Protein AF-A0A4Q3VGT3-F1 (afdb_monomer_lite)

Secondary structure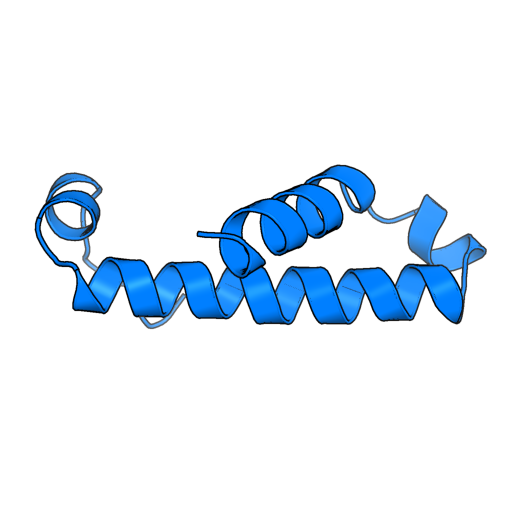 (DSSP, 8-state):
--SSTT--HHHHHH-HHHHHHHHHHHHHHHHHHHHHHHH-HHHHTTSTTHHHHHHHHHHHH--

Foldseek 3Di:
DVLCVVHDVVNCVVDPVSVVVVLVVLLVVLVVLVVCCVPPVPVNVVDPCNVVSVVSNVVSVVD

pLDDT: mean 94.71, std 5.95, range [60.97, 98.12]

Structure (mmCIF, N/CA/C/O backbone):
data_AF-A0A4Q3VGT3-F1
#
_entry.id   AF-A0A4Q3VGT3-F1
#
loop_
_atom_site.group_PDB
_atom_site.id
_atom_site.type_symbol
_atom_site.label_atom_id
_atom_site.label_alt_id
_atom_site.label_comp_id
_atom_site.label_asym_id
_atom_site.label_entity_id
_atom_site.label_seq_id
_atom_site.pdbx_PDB_ins_code
_atom_site.Cartn_x
_atom_site.Cartn_y
_atom_site.Cartn_z
_atom_site.occupancy
_atom_site.B_iso_or_equiv
_atom_site.auth_seq_id
_atom_site.auth_comp_id
_atom_site.auth_asym_id
_atom_site.auth_atom_id
_atom_site.pdbx_PDB_model_num
ATOM 1 N N . MET A 1 1 ? 0.358 -10.403 7.095 1.00 60.97 1 MET A N 1
ATOM 2 C CA . MET A 1 1 ? -0.683 -9.362 7.237 1.00 60.97 1 MET A CA 1
ATOM 3 C C . MET A 1 1 ? -0.897 -9.038 8.716 1.00 60.97 1 MET A C 1
ATOM 5 O O . MET A 1 1 ? -1.796 -9.581 9.335 1.00 60.97 1 MET A O 1
ATOM 9 N N . ARG A 1 2 ? -0.028 -8.220 9.329 1.00 76.88 2 ARG A N 1
ATOM 10 C CA . ARG A 1 2 ? -0.091 -7.963 10.785 1.00 76.88 2 ARG A CA 1
ATOM 11 C C . ARG A 1 2 ? -1.210 -6.986 11.172 1.00 76.88 2 ARG A C 1
ATOM 13 O O . ARG A 1 2 ? -1.783 -7.132 12.239 1.00 76.88 2 ARG A O 1
ATOM 20 N N . PHE A 1 3 ? -1.525 -6.028 10.300 1.00 83.75 3 PHE A N 1
ATOM 21 C CA . PHE A 1 3 ? -2.512 -4.975 10.567 1.00 83.75 3 PHE A CA 1
ATOM 22 C C . PHE A 1 3 ? -3.965 -5.436 10.409 1.00 83.75 3 PHE A C 1
ATOM 24 O O . PHE A 1 3 ? -4.835 -4.955 11.119 1.00 83.75 3 PHE A O 1
ATOM 31 N N . THR A 1 4 ? -4.224 -6.398 9.521 1.00 92.44 4 THR A N 1
ATOM 32 C CA . THR A 1 4 ? -5.577 -6.907 9.240 1.00 92.44 4 THR A CA 1
ATOM 33 C C . THR A 1 4 ? -5.901 -8.204 9.988 1.00 92.44 4 THR A C 1
ATOM 35 O O . THR A 1 4 ? -6.956 -8.796 9.780 1.00 92.44 4 THR A O 1
ATOM 38 N N . ALA A 1 5 ? -5.003 -8.680 10.857 1.00 93.25 5 ALA A N 1
ATOM 39 C CA . ALA A 1 5 ? -5.217 -9.914 11.604 1.00 93.25 5 ALA A CA 1
ATOM 40 C C . ALA A 1 5 ? -6.422 -9.773 12.549 1.00 93.25 5 ALA A C 1
ATOM 42 O O . ALA A 1 5 ? -6.436 -8.901 13.414 1.00 93.25 5 ALA A O 1
ATOM 43 N N . GLY A 1 6 ? -7.428 -10.634 12.370 1.00 94.31 6 GLY A N 1
ATOM 44 C CA . GLY A 1 6 ? -8.666 -10.596 13.156 1.00 94.31 6 GLY A CA 1
ATOM 45 C C . GLY A 1 6 ? -9.565 -9.390 12.866 1.00 94.31 6 GLY A C 1
ATOM 46 O O . GLY A 1 6 ? -10.456 -9.116 13.662 1.00 94.31 6 GLY A O 1
ATOM 47 N N . LYS A 1 7 ? -9.330 -8.664 11.764 1.00 95.81 7 LYS A N 1
ATOM 48 C CA . LYS A 1 7 ? -10.155 -7.532 11.333 1.00 95.81 7 LYS A CA 1
ATOM 49 C C . LYS A 1 7 ? -11.077 -7.946 10.195 1.00 95.81 7 LYS A C 1
ATOM 51 O O . LYS A 1 7 ? -10.654 -8.623 9.259 1.00 95.81 7 LYS A O 1
ATOM 56 N N . SER A 1 8 ? -12.330 -7.532 10.292 1.00 96.25 8 SER A N 1
ATOM 57 C CA . SER A 1 8 ? -13.320 -7.636 9.226 1.00 96.25 8 SER A CA 1
ATOM 58 C C . SER A 1 8 ? -13.176 -6.486 8.224 1.00 96.25 8 SER A C 1
ATOM 60 O O . SER A 1 8 ? -12.419 -5.533 8.431 1.00 96.25 8 SER A O 1
ATOM 62 N N . LEU A 1 9 ? -13.920 -6.568 7.120 1.00 95.50 9 LEU A N 1
ATOM 63 C CA . LEU A 1 9 ? -14.043 -5.446 6.193 1.00 95.50 9 LEU A CA 1
ATOM 64 C C . LEU A 1 9 ? -14.762 -4.258 6.849 1.00 95.50 9 LEU A C 1
ATOM 66 O O . LEU A 1 9 ? -14.354 -3.123 6.631 1.00 95.50 9 LEU A O 1
ATOM 70 N N . ASP A 1 10 ? -15.777 -4.510 7.678 1.00 97.88 10 ASP A N 1
ATOM 71 C CA . ASP A 1 10 ? -16.475 -3.453 8.415 1.00 97.88 10 ASP A CA 1
ATOM 72 C C . ASP A 1 10 ? -15.523 -2.704 9.356 1.00 97.88 10 ASP A C 1
ATOM 74 O O . ASP A 1 10 ? -15.534 -1.475 9.379 1.00 97.88 10 ASP A O 1
ATOM 78 N N . ASP A 1 11 ? -14.622 -3.419 10.044 1.00 96.56 11 ASP A N 1
ATOM 79 C CA . ASP A 1 11 ? -13.568 -2.790 10.854 1.00 96.56 11 ASP A CA 1
ATOM 80 C C . ASP A 1 11 ? -12.672 -1.885 10.000 1.00 96.56 11 ASP A C 1
ATOM 82 O O . ASP A 1 11 ? -12.353 -0.771 10.400 1.00 96.56 11 ASP A O 1
ATOM 86 N N . TYR A 1 12 ? -12.268 -2.347 8.813 1.00 95.69 12 TYR A N 1
ATOM 87 C CA . TYR A 1 12 ? -11.455 -1.555 7.885 1.00 95.69 12 TYR A CA 1
ATOM 88 C C . TYR A 1 12 ? -12.177 -0.292 7.399 1.00 95.69 12 TYR A C 1
ATOM 90 O O . TYR A 1 12 ? -11.555 0.760 7.265 1.00 95.69 12 TYR A O 1
ATOM 98 N N . LEU A 1 13 ? -13.479 -0.384 7.124 1.00 95.81 13 LEU A N 1
ATOM 99 C CA . LEU A 1 13 ? -14.273 0.747 6.645 1.00 95.81 13 LEU A CA 1
ATOM 100 C C . LEU A 1 13 ? -14.555 1.772 7.752 1.00 95.81 13 LEU A C 1
ATOM 102 O O . LEU A 1 13 ? -14.647 2.964 7.458 1.00 95.81 13 LEU A O 1
ATOM 106 N N . ALA A 1 14 ? -14.682 1.316 9.001 1.00 96.88 14 ALA A N 1
ATOM 107 C CA . ALA A 1 14 ? -14.991 2.152 10.157 1.00 96.88 14 ALA A CA 1
ATOM 108 C C . ALA A 1 14 ? -13.753 2.765 10.845 1.00 96.88 14 ALA A C 1
ATOM 110 O O . ALA A 1 14 ? -13.897 3.752 11.567 1.00 96.88 14 ALA A O 1
ATOM 111 N N . ASP A 1 15 ? -12.554 2.209 10.642 1.00 96.88 15 ASP A N 1
ATOM 112 C CA . ASP A 1 15 ? -11.316 2.634 11.309 1.00 96.88 15 ASP A CA 1
ATOM 113 C C . ASP A 1 15 ? -10.324 3.265 10.315 1.00 96.88 15 ASP A C 1
ATOM 115 O O . ASP A 1 15 ? -9.647 2.593 9.531 1.00 96.88 15 ASP A O 1
ATOM 119 N N . GLU A 1 16 ? -10.210 4.594 10.375 1.00 95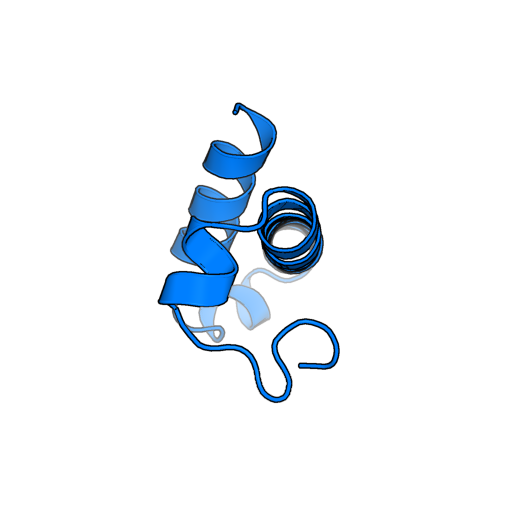.56 16 GLU A N 1
ATOM 120 C CA . GLU A 1 16 ? -9.308 5.372 9.523 1.00 95.56 16 GLU A CA 1
ATOM 121 C C . GLU A 1 16 ? -7.831 5.009 9.733 1.00 95.56 16 GLU A C 1
ATOM 123 O O . GLU A 1 16 ? -7.066 4.965 8.770 1.00 95.56 16 GLU A O 1
ATOM 128 N N . LEU A 1 17 ? -7.420 4.687 10.963 1.00 94.81 17 LEU A N 1
ATOM 129 C CA . LEU A 1 17 ? -6.036 4.317 11.247 1.00 94.81 17 LEU A CA 1
ATOM 130 C C . LEU A 1 17 ? -5.706 2.944 10.652 1.00 94.81 17 LEU A C 1
ATOM 132 O O . LEU A 1 17 ? -4.623 2.755 10.086 1.00 94.81 17 LEU A O 1
ATOM 136 N N . LEU A 1 18 ? -6.642 1.995 10.740 1.00 95.75 18 LEU A N 1
ATOM 137 C CA . LEU A 1 18 ? -6.517 0.694 10.087 1.00 95.75 18 LEU A CA 1
ATOM 138 C C . LEU A 1 18 ? -6.422 0.853 8.565 1.00 95.75 18 LEU A C 1
ATOM 140 O O . LEU A 1 18 ? -5.541 0.249 7.944 1.00 95.75 18 LEU A O 1
ATOM 144 N N . ARG A 1 19 ? -7.268 1.700 7.970 1.00 95.19 19 ARG A N 1
ATOM 145 C CA . ARG A 1 19 ? -7.227 1.998 6.536 1.00 95.19 19 ARG A CA 1
ATOM 146 C C . ARG A 1 19 ? -5.888 2.601 6.111 1.00 95.19 19 ARG A C 1
ATOM 148 O O . ARG A 1 19 ? -5.233 2.038 5.234 1.00 95.19 19 ARG A O 1
ATOM 155 N N . CYS A 1 20 ? -5.410 3.631 6.807 1.00 94.81 20 CYS A N 1
ATOM 156 C CA . CYS A 1 20 ? -4.100 4.241 6.561 1.00 94.81 20 CYS A CA 1
ATOM 157 C C . CYS A 1 20 ? -2.952 3.219 6.646 1.00 94.81 20 CYS A C 1
ATOM 159 O O . CYS A 1 20 ? -2.026 3.230 5.830 1.00 94.81 20 CYS A O 1
ATOM 161 N N . ALA A 1 21 ? -2.999 2.298 7.616 1.00 94.50 21 ALA A N 1
ATOM 162 C CA . ALA A 1 21 ? -1.984 1.255 7.754 1.00 94.50 21 ALA A CA 1
ATOM 163 C C . ALA A 1 21 ? -1.975 0.288 6.557 1.00 94.50 21 ALA A C 1
ATOM 165 O O . ALA A 1 21 ? -0.900 -0.095 6.087 1.00 94.50 21 ALA A O 1
ATOM 166 N N . VAL A 1 22 ? -3.151 -0.092 6.050 1.00 94.56 22 VAL A N 1
ATOM 167 C CA . VAL A 1 22 ? -3.294 -0.952 4.866 1.00 94.56 22 VAL A CA 1
ATOM 168 C C . VAL A 1 22 ? -2.839 -0.226 3.598 1.00 94.56 22 VAL A C 1
ATOM 170 O O . VAL A 1 22 ? -2.015 -0.762 2.854 1.00 94.56 22 VAL A O 1
ATOM 173 N N . GLU A 1 23 ? -3.294 1.006 3.374 1.00 95.00 23 GLU A N 1
ATOM 174 C CA . GLU A 1 23 ? -2.907 1.830 2.221 1.00 95.00 23 GLU A CA 1
ATOM 175 C C . GLU A 1 23 ? -1.391 2.041 2.169 1.00 95.00 23 GLU A C 1
ATOM 177 O O . GLU A 1 23 ? -0.764 1.881 1.118 1.00 95.00 23 GLU A O 1
ATOM 182 N N . ARG A 1 24 ? -0.753 2.267 3.325 1.00 95.12 24 ARG A N 1
ATOM 183 C CA . ARG A 1 24 ? 0.706 2.374 3.419 1.00 95.12 24 ARG A CA 1
ATOM 184 C C . ARG A 1 24 ? 1.427 1.116 2.931 1.00 95.12 24 ARG A C 1
ATOM 186 O O . ARG A 1 24 ? 2.483 1.245 2.309 1.00 95.12 24 ARG A O 1
ATOM 193 N N . GLN A 1 25 ? 0.891 -0.081 3.182 1.00 95.12 25 GLN A N 1
ATOM 194 C CA . GLN A 1 25 ? 1.480 -1.324 2.665 1.00 95.12 25 GLN A CA 1
ATOM 195 C C . GLN A 1 25 ? 1.383 -1.398 1.137 1.00 95.12 25 GLN A C 1
ATOM 197 O O . GLN A 1 25 ? 2.366 -1.758 0.486 1.00 95.12 25 GLN A O 1
ATOM 202 N N . PHE A 1 26 ? 0.248 -0.996 0.556 1.00 95.75 26 PHE A N 1
ATOM 203 C CA . PHE A 1 26 ? 0.089 -0.938 -0.900 1.00 95.75 26 PHE A CA 1
ATOM 204 C C . PHE A 1 26 ? 1.014 0.095 -1.549 1.00 95.75 26 PHE A C 1
ATOM 206 O O . PHE A 1 26 ? 1.603 -0.191 -2.592 1.00 95.75 26 PHE A O 1
ATOM 213 N N . LEU A 1 27 ? 1.234 1.246 -0.904 1.00 96.62 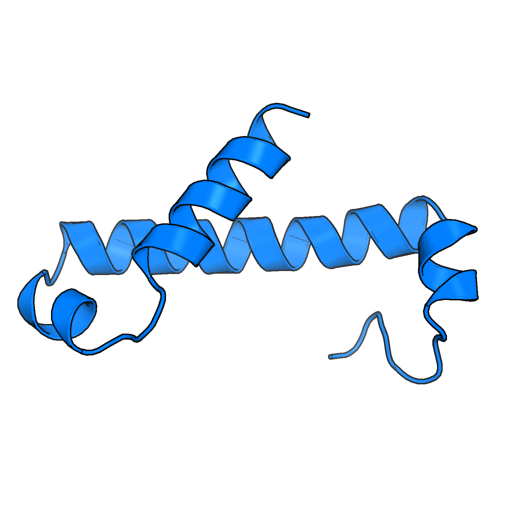27 LEU A N 1
ATOM 214 C CA . LEU A 1 27 ? 2.210 2.239 -1.362 1.00 96.62 27 LEU A CA 1
ATOM 215 C C . LEU A 1 27 ? 3.637 1.668 -1.414 1.00 96.62 27 LEU A C 1
ATOM 217 O O . LEU A 1 27 ? 4.339 1.866 -2.403 1.00 96.62 27 LEU A O 1
ATOM 221 N N . ILE A 1 28 ? 4.068 0.946 -0.371 1.00 96.31 28 ILE A N 1
ATOM 222 C CA . ILE A 1 28 ? 5.407 0.325 -0.316 1.00 96.31 28 ILE A CA 1
ATOM 223 C C . ILE A 1 28 ? 5.550 -0.740 -1.403 1.00 96.31 28 ILE A C 1
ATOM 225 O O . ILE A 1 28 ? 6.553 -0.764 -2.117 1.00 96.31 28 ILE A O 1
ATOM 229 N N . LEU A 1 29 ? 4.547 -1.609 -1.537 1.00 96.06 29 LEU A N 1
ATOM 230 C CA . LEU A 1 29 ? 4.558 -2.674 -2.531 1.00 96.06 29 LEU A CA 1
ATOM 231 C C . LEU A 1 29 ? 4.612 -2.106 -3.953 1.00 96.06 29 LEU A C 1
ATOM 233 O O . LEU A 1 29 ? 5.471 -2.502 -4.737 1.00 96.06 29 LEU A O 1
ATOM 237 N N . GLY A 1 30 ? 3.736 -1.154 -4.282 1.00 97.50 30 GLY A N 1
ATOM 238 C CA . GLY A 1 30 ? 3.701 -0.551 -5.613 1.00 97.50 30 GLY A CA 1
ATOM 239 C C . GLY A 1 30 ? 4.977 0.221 -5.950 1.00 97.50 30 GLY A C 1
ATOM 240 O O . GLY A 1 30 ? 5.440 0.165 -7.085 1.00 97.50 30 GLY A O 1
ATOM 241 N N . GLU A 1 31 ? 5.600 0.877 -4.969 1.00 97.94 31 GLU A N 1
ATOM 242 C CA . GLU A 1 31 ? 6.911 1.516 -5.134 1.00 97.94 31 GLU A CA 1
ATOM 243 C C . GLU A 1 31 ? 8.007 0.485 -5.445 1.00 97.94 31 GLU A C 1
ATOM 245 O O . GLU A 1 31 ? 8.777 0.661 -6.391 1.00 97.94 31 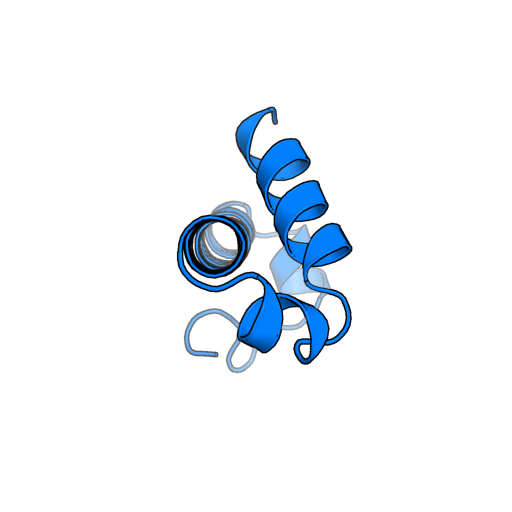GLU A O 1
ATOM 250 N N . ALA A 1 32 ? 8.061 -0.621 -4.695 1.00 97.69 32 ALA A N 1
ATOM 251 C CA . ALA A 1 32 ? 9.030 -1.688 -4.933 1.00 97.69 32 ALA A CA 1
ATOM 252 C C . ALA A 1 32 ? 8.856 -2.308 -6.330 1.00 97.69 32 ALA A C 1
ATOM 254 O O . ALA A 1 32 ? 9.832 -2.480 -7.060 1.00 97.69 32 ALA A O 1
ATOM 255 N N . LEU A 1 33 ? 7.615 -2.571 -6.740 1.00 97.94 33 LEU A N 1
ATOM 256 C CA . LEU A 1 33 ? 7.299 -3.091 -8.070 1.00 97.94 33 LEU A CA 1
ATOM 257 C C . LEU A 1 33 ? 7.611 -2.084 -9.187 1.00 97.94 33 LEU A C 1
ATOM 259 O O . LEU A 1 33 ? 8.108 -2.466 -10.248 1.00 97.94 33 LEU A O 1
ATOM 263 N N . GLY A 1 34 ? 7.390 -0.791 -8.940 1.00 97.44 34 GLY A N 1
ATOM 264 C CA . GLY A 1 34 ? 7.796 0.286 -9.840 1.00 97.44 34 GLY A CA 1
ATOM 265 C C . GLY A 1 34 ? 9.307 0.296 -10.083 1.00 97.44 34 GLY A C 1
ATOM 266 O O . GLY A 1 34 ? 9.735 0.434 -11.230 1.00 97.44 34 GLY A O 1
ATOM 267 N N . ARG A 1 35 ? 10.110 0.069 -9.034 1.00 97.81 35 ARG A N 1
ATOM 268 C CA . ARG A 1 35 ? 11.573 -0.063 -9.145 1.00 97.81 35 ARG A CA 1
ATOM 269 C C . ARG A 1 35 ? 11.985 -1.317 -9.903 1.00 97.81 35 ARG A C 1
ATOM 271 O O . ARG A 1 35 ? 12.834 -1.220 -10.780 1.00 97.81 35 ARG A O 1
ATOM 278 N N . VAL A 1 36 ? 11.363 -2.468 -9.629 1.00 97.62 36 VAL A N 1
ATOM 279 C CA . VAL A 1 36 ? 11.627 -3.711 -10.381 1.00 97.62 36 VAL A CA 1
ATOM 280 C C . VAL A 1 36 ? 11.389 -3.495 -11.875 1.00 97.62 36 VAL A C 1
ATOM 282 O O . VAL A 1 36 ? 12.241 -3.849 -12.678 1.00 97.62 36 VAL A O 1
ATOM 285 N N . ARG A 1 37 ? 10.296 -2.822 -12.257 1.00 96.50 37 ARG A N 1
ATOM 286 C CA . ARG A 1 37 ? 10.013 -2.487 -13.661 1.00 96.50 37 ARG A CA 1
ATOM 287 C C . ARG A 1 37 ? 11.090 -1.627 -14.324 1.00 96.50 37 ARG A C 1
ATOM 289 O O . ARG A 1 37 ? 11.309 -1.771 -15.521 1.00 96.50 37 ARG A O 1
ATOM 296 N N . GLN A 1 38 ? 11.727 -0.729 -13.576 1.00 96.69 38 GLN A N 1
ATOM 297 C CA . GLN A 1 38 ? 12.796 0.131 -14.094 1.00 96.69 38 GLN A CA 1
ATOM 298 C C . GLN A 1 38 ? 14.145 -0.594 -14.173 1.00 96.69 38 GLN A C 1
ATOM 300 O O . GLN A 1 38 ? 14.895 -0.372 -15.118 1.00 96.69 38 GLN A O 1
ATOM 305 N N . LEU A 1 39 ? 14.453 -1.435 -13.184 1.00 98.12 39 LEU A N 1
ATOM 306 C CA . LEU A 1 39 ? 15.755 -2.090 -13.045 1.00 98.12 39 LEU A CA 1
ATOM 307 C C . LEU A 1 39 ? 15.857 -3.390 -13.849 1.00 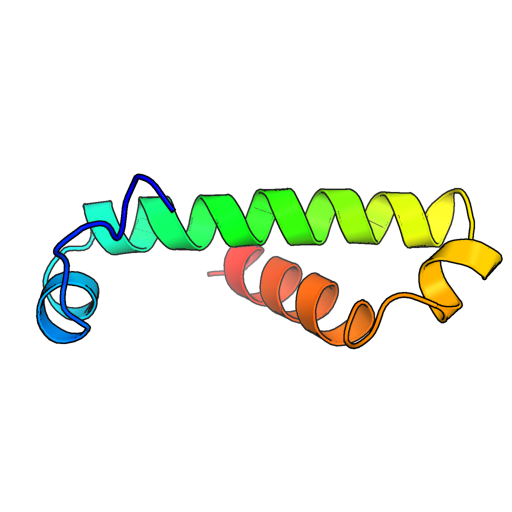98.12 39 LEU A C 1
ATOM 309 O O . LEU A 1 39 ? 16.912 -3.679 -14.404 1.00 98.12 39 LEU A O 1
ATOM 313 N N . ASP A 1 40 ? 14.774 -4.165 -13.911 1.00 97.75 40 ASP A N 1
ATOM 314 C CA . ASP A 1 40 ? 14.720 -5.439 -14.623 1.00 97.75 40 ASP A CA 1
ATOM 315 C C . ASP A 1 40 ? 13.343 -5.647 -15.286 1.00 97.75 40 ASP A C 1
ATOM 317 O O . ASP A 1 40 ? 12.438 -6.284 -14.726 1.00 97.75 40 ASP A O 1
ATOM 321 N N . PRO A 1 41 ? 13.168 -5.131 -16.515 1.00 95.75 41 PRO A N 1
ATOM 322 C CA . PRO A 1 41 ? 11.937 -5.311 -17.277 1.00 95.75 41 PRO A CA 1
ATOM 323 C C . PRO A 1 41 ? 11.590 -6.782 -17.547 1.00 95.75 41 PRO A C 1
ATOM 325 O O . PRO A 1 41 ? 10.412 -7.120 -17.670 1.00 95.75 41 PRO A O 1
ATOM 328 N N . SER A 1 42 ? 12.592 -7.666 -17.624 1.00 97.31 42 SER A N 1
ATOM 329 C CA . SER A 1 42 ? 12.385 -9.091 -17.903 1.00 97.31 42 SER A CA 1
ATOM 330 C C . SER A 1 42 ? 11.745 -9.810 -16.714 1.00 97.31 42 SER A C 1
ATOM 332 O O . SER A 1 42 ? 10.819 -10.605 -16.886 1.00 97.31 42 SER A O 1
ATOM 334 N N . VAL A 1 43 ? 12.169 -9.469 -15.495 1.00 96.88 43 VAL A N 1
ATOM 335 C CA . VAL A 1 43 ? 11.545 -9.941 -14.255 1.00 96.88 43 VAL A CA 1
ATOM 336 C C . VAL A 1 43 ? 10.169 -9.313 -14.086 1.00 96.88 43 VAL A C 1
ATOM 338 O O . VAL A 1 43 ? 9.214 -10.020 -13.772 1.00 96.88 43 VAL A O 1
ATOM 341 N N . ALA A 1 44 ? 10.036 -8.013 -14.351 1.00 97.31 44 ALA A N 1
ATOM 342 C CA . ALA A 1 44 ? 8.759 -7.316 -14.247 1.00 97.31 44 ALA A CA 1
ATOM 343 C C . ALA A 1 44 ? 7.672 -7.938 -15.138 1.00 97.31 44 ALA A C 1
ATOM 345 O O . ALA A 1 44 ? 6.535 -8.086 -14.696 1.00 97.31 44 ALA A O 1
ATOM 346 N N . ALA A 1 45 ? 8.026 -8.376 -16.352 1.00 96.69 45 ALA A N 1
ATOM 347 C CA . ALA A 1 45 ? 7.108 -9.046 -17.275 1.00 96.69 45 ALA A CA 1
ATOM 348 C C . ALA A 1 45 ? 6.566 -10.391 -16.751 1.00 96.69 45 ALA A C 1
ATOM 350 O O . ALA A 1 45 ? 5.551 -10.879 -17.244 1.00 96.69 45 ALA A O 1
ATOM 351 N N . ARG A 1 46 ? 7.224 -10.997 -15.755 1.00 97.56 46 ARG A N 1
ATOM 352 C CA . ARG A 1 46 ? 6.808 -12.266 -15.136 1.00 97.56 46 ARG A CA 1
ATOM 353 C C . ARG A 1 46 ? 5.924 -12.074 -13.905 1.00 97.56 46 ARG A C 1
ATOM 355 O O . ARG A 1 46 ? 5.375 -13.053 -13.404 1.00 97.56 46 ARG A O 1
ATOM 362 N N . ILE A 1 47 ? 5.810 -10.849 -13.395 1.00 96.69 47 ILE A N 1
ATOM 363 C CA . ILE A 1 47 ? 4.997 -10.534 -12.221 1.00 96.69 47 ILE A CA 1
ATOM 364 C C . ILE A 1 47 ? 3.598 -10.162 -12.706 1.00 96.69 47 ILE A C 1
ATOM 366 O O . ILE A 1 47 ? 3.394 -9.107 -13.312 1.00 96.69 47 ILE A O 1
ATOM 370 N N 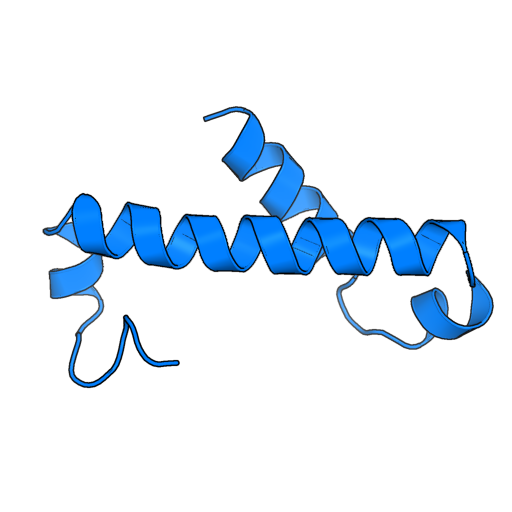. ALA A 1 48 ? 2.632 -11.037 -12.430 1.00 96.19 48 ALA A N 1
ATOM 371 C CA . ALA A 1 48 ? 1.229 -10.772 -12.714 1.00 96.19 48 ALA A CA 1
ATOM 372 C C . ALA A 1 48 ? 0.778 -9.460 -12.053 1.00 96.19 48 ALA A C 1
ATOM 374 O O . ALA A 1 48 ? 1.205 -9.127 -10.947 1.00 96.19 48 ALA A O 1
ATOM 375 N N . ASP A 1 49 ? -0.061 -8.705 -12.761 1.00 96.31 49 ASP A N 1
ATOM 376 C CA . ASP A 1 49 ? -0.723 -7.496 -12.261 1.00 96.31 49 ASP A CA 1
ATOM 377 C C . ASP A 1 49 ? 0.210 -6.378 -11.758 1.00 96.31 49 ASP A C 1
ATOM 379 O O . ASP A 1 49 ? -0.248 -5.404 -11.158 1.00 96.31 49 ASP A O 1
ATOM 383 N N . LEU A 1 50 ? 1.512 -6.433 -12.078 1.00 97.44 50 LEU A N 1
ATOM 384 C CA . LEU A 1 50 ? 2.489 -5.413 -11.681 1.00 97.44 50 LEU A CA 1
ATOM 385 C C . LEU A 1 50 ? 2.025 -4.001 -12.049 1.00 97.44 50 LEU A C 1
ATOM 387 O O . LEU A 1 50 ? 2.114 -3.073 -11.245 1.00 97.44 50 LEU A O 1
ATOM 391 N N . ASN A 1 51 ? 1.502 -3.832 -13.266 1.00 95.75 51 ASN A N 1
ATOM 392 C CA . ASN A 1 51 ? 1.021 -2.535 -13.735 1.00 95.75 51 ASN A CA 1
ATOM 393 C C . ASN A 1 51 ? -0.175 -2.028 -12.919 1.00 95.75 51 ASN A C 1
ATOM 395 O O . ASN A 1 51 ? -0.256 -0.830 -12.656 1.00 95.75 51 ASN A O 1
ATOM 399 N N . GLN A 1 52 ? -1.066 -2.921 -12.484 1.00 97.44 52 GLN A N 1
ATOM 400 C CA . GLN A 1 52 ? -2.225 -2.570 -11.663 1.00 97.44 52 GLN A CA 1
ATOM 401 C C . GLN A 1 52 ? -1.786 -2.197 -10.244 1.00 97.44 52 GLN A C 1
ATOM 403 O O . GLN A 1 52 ? -2.256 -1.200 -9.707 1.00 97.44 52 GLN A O 1
ATOM 408 N N . ALA A 1 53 ? -0.817 -2.916 -9.670 1.00 97.00 53 ALA A N 1
ATOM 409 C CA . ALA A 1 53 ? -0.247 -2.579 -8.366 1.00 97.00 53 ALA A CA 1
ATOM 410 C C . ALA A 1 53 ? 0.455 -1.205 -8.370 1.00 97.00 53 ALA A C 1
ATOM 412 O O . ALA A 1 53 ? 0.287 -0.413 -7.441 1.00 97.00 53 ALA A O 1
ATOM 413 N N . VAL A 1 54 ? 1.196 -0.878 -9.438 1.00 97.00 54 VAL A N 1
ATOM 414 C CA . VAL A 1 54 ? 1.794 0.458 -9.613 1.00 97.00 54 VAL A CA 1
ATOM 415 C C . VAL A 1 54 ? 0.714 1.530 -9.809 1.00 97.00 54 VAL A C 1
ATOM 417 O O . VAL A 1 54 ? 0.817 2.613 -9.234 1.00 97.00 54 VAL A O 1
ATOM 420 N N . ALA A 1 55 ? -0.333 1.242 -10.587 1.00 97.00 55 ALA A N 1
ATOM 421 C CA . ALA A 1 55 ? -1.450 2.164 -10.786 1.00 97.00 55 ALA A CA 1
ATOM 422 C C . ALA A 1 55 ? -2.199 2.446 -9.474 1.00 97.00 55 ALA A C 1
ATOM 424 O O . ALA A 1 55 ? -2.462 3.608 -9.170 1.00 97.00 55 ALA A O 1
ATOM 425 N N . LEU A 1 56 ? -2.459 1.415 -8.664 1.00 97.00 56 LEU A N 1
ATOM 426 C CA . LEU A 1 56 ? -3.066 1.545 -7.340 1.00 97.00 56 LEU A CA 1
ATOM 427 C C . LEU A 1 56 ? -2.222 2.442 -6.431 1.00 97.00 56 LEU A C 1
ATOM 429 O O . LEU A 1 56 ? -2.752 3.372 -5.834 1.00 97.00 56 LEU A O 1
ATOM 433 N N . ARG A 1 57 ? -0.901 2.228 -6.377 1.00 96.94 57 ARG A N 1
ATOM 434 C CA . ARG A 1 57 ? 0.010 3.105 -5.625 1.00 96.94 57 ARG A CA 1
ATOM 435 C C . ARG A 1 57 ? -0.105 4.558 -6.072 1.00 96.94 57 ARG A C 1
ATOM 437 O O . ARG A 1 57 ? -0.079 5.444 -5.230 1.00 96.94 57 ARG A O 1
ATOM 444 N N . ASN A 1 58 ? -0.219 4.816 -7.373 1.00 95.81 58 ASN A N 1
ATOM 445 C CA . ASN A 1 58 ? -0.356 6.182 -7.879 1.00 95.81 58 ASN A CA 1
ATOM 446 C C . ASN A 1 58 ? -1.696 6.815 -7.493 1.00 95.81 58 ASN A C 1
ATOM 448 O O . ASN A 1 58 ? -1.720 7.997 -7.187 1.00 95.81 58 ASN A O 1
ATOM 452 N N . GLN A 1 59 ? -2.788 6.048 -7.471 1.00 96.31 59 GLN A N 1
ATOM 453 C CA . GLN A 1 59 ? -4.078 6.537 -6.975 1.00 96.31 59 GLN A CA 1
ATOM 454 C C . GLN A 1 59 ? -4.006 6.861 -5.476 1.00 96.31 59 GLN A C 1
ATOM 456 O O . GLN A 1 59 ? -4.374 7.959 -5.080 1.00 96.31 59 GLN A O 1
ATOM 461 N N . LEU A 1 60 ? -3.449 5.954 -4.666 1.00 94.88 60 LEU A N 1
ATOM 462 C CA . LEU A 1 60 ? -3.307 6.137 -3.215 1.00 94.88 60 LEU A CA 1
ATOM 463 C C . LEU A 1 60 ? -2.350 7.272 -2.830 1.00 94.88 60 LEU A C 1
ATOM 465 O O . LEU A 1 60 ? -2.517 7.875 -1.785 1.00 94.88 60 LEU A O 1
ATOM 469 N N . ALA A 1 61 ? -1.329 7.556 -3.643 1.00 92.00 61 ALA A N 1
ATOM 470 C CA . ALA A 1 61 ? -0.405 8.664 -3.390 1.00 92.00 61 ALA A CA 1
ATOM 471 C C . ALA A 1 61 ? -1.009 10.043 -3.712 1.00 92.00 61 ALA A C 1
ATOM 473 O O . ALA A 1 61 ? -0.436 11.055 -3.313 1.00 92.00 61 ALA A O 1
ATOM 474 N N . ASN A 1 62 ? -2.108 10.071 -4.472 1.00 89.94 62 ASN A N 1
ATOM 475 C CA . ASN A 1 62 ? -2.794 11.287 -4.908 1.00 89.94 62 ASN A CA 1
ATOM 476 C C . ASN A 1 62 ? -4.095 11.561 -4.128 1.00 89.94 62 ASN A C 1
ATOM 478 O O . ASN A 1 62 ? -4.727 12.586 -4.389 1.00 89.94 62 ASN A O 1
ATOM 482 N N . GLY A 1 63 ? -4.516 10.640 -3.257 1.00 74.69 63 GLY A N 1
ATOM 483 C CA . GLY A 1 63 ? -5.612 10.835 -2.301 1.00 74.69 63 GLY A CA 1
ATOM 484 C C . GLY A 1 63 ? -5.098 11.438 -1.005 1.00 74.69 63 GLY A C 1
ATOM 485 O O . GLY A 1 63 ? -5.864 12.221 -0.406 1.00 74.69 63 GLY A O 1
#

Sequence (63 aa):
MRFTAGKSLDDYLADELLRCAVERQFLILGEALGRVRQLDPSVAARIADLNQAVALRNQLANG

Radius of gyration: 13.67 Å; chains: 1; bounding box: 32×24×31 Å